Protein AF-A0A359BIX7-F1 (afdb_monomer_lite)

Radius of gyration: 19.03 Å; cha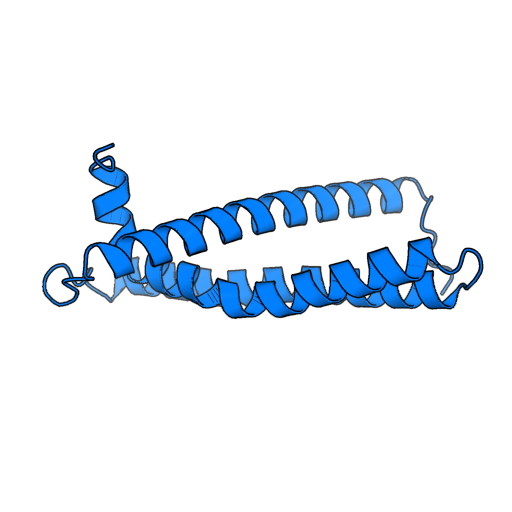ins: 1; bounding box: 51×21×54 Å

Secondary structure (DSSP, 8-state):
-PPPHHHHHHHTSHHHHHHHHTHHHHHHHHHHHHHHHHHHHH----HHHHHHHHHHHHHHHHHHHHHHHHHHHHHHHHHHT----SSS----HHHHHHHHHHHHHHHHHHHHHHHHHHHHHHHHHTTSS----

Foldseek 3Di:
DDDDPVVVVVCLAPLLVLQLVLLVVVVVLVVVVVVLVVVCVVDPDDCVSVVVVVVSLVVLVVSLVVSCVVNVVSVVCCVPPDPRPPDDDPPDPVSSVSSVVSNVVSVVVNVVNVVVVVVVVVCVVVVVDDPPD

Sequence (133 aa):
MKTPEIWQKFLKTYTAKVFACLIFTDIPLLIFWLFIALGKAIDHESGWILQIFFFFSLLISSNILCKLVILLPTILLEKYFIKPDYELITSTPRGQKLEQLSIILQVIFLIFSLIYLLCSIILYKMGIYKFEF

pLDDT: mean 70.59, std 10.01, range [36.34, 84.62]

Structure (mmCIF, N/CA/C/O backbone):
data_AF-A0A359BIX7-F1
#
_entry.id   AF-A0A359BIX7-F1
#
loop_
_atom_site.group_PDB
_atom_site.id
_atom_site.type_symbol
_atom_site.label_atom_id
_atom_site.label_alt_id
_atom_site.label_comp_id
_atom_site.label_asym_id
_atom_site.label_entity_id
_atom_site.label_seq_id
_atom_site.pdbx_PDB_ins_code
_atom_site.Cartn_x
_atom_site.Cartn_y
_atom_site.Cartn_z
_atom_site.occupancy
_atom_site.B_iso_or_equiv
_atom_site.auth_seq_id
_atom_site.auth_comp_id
_atom_site.auth_asym_id
_atom_site.auth_atom_id
_atom_site.pdbx_PDB_model_num
ATOM 1 N N . MET A 1 1 ? 2.916 12.947 23.121 1.00 51.06 1 MET A N 1
ATOM 2 C CA . MET A 1 1 ? 1.786 13.688 22.518 1.00 51.06 1 MET A CA 1
ATOM 3 C C . MET A 1 1 ? 0.529 12.842 22.638 1.00 51.06 1 MET A C 1
ATOM 5 O O . MET A 1 1 ? 0.610 11.651 22.362 1.00 51.06 1 MET A O 1
ATOM 9 N N . LYS A 1 2 ? -0.592 13.411 23.100 1.00 60.50 2 LYS A N 1
ATOM 10 C CA . LYS A 1 2 ? -1.893 12.720 23.077 1.00 60.50 2 LYS A CA 1
ATOM 11 C C . LYS A 1 2 ? -2.389 12.683 21.628 1.00 60.50 2 LYS A C 1
ATOM 13 O O . LYS A 1 2 ? -2.349 13.707 20.953 1.00 60.50 2 LYS A O 1
ATOM 18 N N . THR A 1 3 ? -2.803 11.517 21.145 1.00 64.38 3 THR A N 1
ATOM 19 C CA . THR A 1 3 ? -3.418 11.367 19.821 1.00 64.38 3 THR A CA 1
ATOM 20 C C . THR A 1 3 ? -4.748 12.124 19.772 1.00 64.38 3 THR A C 1
ATOM 22 O O . THR A 1 3 ? -5.516 12.011 20.728 1.00 64.38 3 THR A O 1
ATOM 25 N N . PRO A 1 4 ? -5.046 12.876 18.696 1.00 76.81 4 PRO A N 1
ATOM 26 C CA . PRO A 1 4 ? -6.326 13.571 18.558 1.00 76.81 4 PRO A CA 1
ATOM 27 C C . PRO A 1 4 ? -7.504 12.590 18.622 1.00 76.81 4 PRO A C 1
ATOM 29 O O . PRO A 1 4 ? -7.401 11.472 18.118 1.00 76.81 4 PRO A O 1
ATOM 32 N N . GLU A 1 5 ? -8.644 13.002 19.179 1.00 72.94 5 GLU A N 1
ATOM 33 C CA . GLU A 1 5 ? -9.820 12.125 19.336 1.00 72.94 5 GLU A CA 1
ATOM 34 C C . GLU A 1 5 ? -10.318 11.537 18.008 1.00 72.94 5 GLU A C 1
ATOM 36 O O . GLU A 1 5 ? -10.745 10.385 17.950 1.00 72.94 5 GLU A O 1
ATOM 41 N N . ILE A 1 6 ? -10.204 12.302 16.920 1.00 72.94 6 ILE A N 1
ATOM 42 C CA . ILE A 1 6 ? -10.553 11.862 15.561 1.00 72.94 6 ILE A CA 1
ATOM 43 C C . ILE A 1 6 ? -9.685 10.667 15.141 1.00 72.94 6 ILE A C 1
ATOM 45 O O . ILE A 1 6 ? -10.198 9.681 14.615 1.00 72.94 6 ILE A O 1
ATOM 49 N N . TRP A 1 7 ? -8.385 10.713 15.444 1.00 68.25 7 TRP A N 1
ATOM 50 C CA . TRP A 1 7 ? -7.460 9.614 15.165 1.00 68.25 7 TRP A CA 1
ATOM 51 C C . TRP A 1 7 ? -7.763 8.383 16.010 1.00 68.25 7 TRP A C 1
ATOM 53 O O . TRP A 1 7 ? -7.702 7.266 15.508 1.00 68.25 7 TRP A O 1
ATOM 63 N N . GLN A 1 8 ? -8.131 8.571 17.276 1.00 67.69 8 GLN A N 1
ATOM 64 C CA . GLN A 1 8 ? -8.518 7.455 18.139 1.00 67.69 8 GLN A CA 1
ATOM 65 C C . GLN A 1 8 ? -9.814 6.784 17.673 1.00 67.69 8 GLN A C 1
ATOM 67 O O . GLN A 1 8 ? -9.933 5.566 17.774 1.00 67.69 8 GLN A O 1
ATOM 72 N N . LYS A 1 9 ? -10.771 7.550 17.135 1.00 70.31 9 LYS A N 1
ATOM 73 C CA . LYS A 1 9 ? -11.984 6.996 16.513 1.00 70.31 9 LYS A CA 1
ATOM 74 C C . LYS A 1 9 ? -11.660 6.245 15.222 1.00 70.31 9 LYS A C 1
ATOM 76 O O . LYS A 1 9 ? -12.168 5.145 15.036 1.00 70.31 9 LYS A O 1
ATOM 81 N N . PHE A 1 10 ? -10.785 6.795 14.378 1.00 71.25 10 PHE A N 1
ATOM 82 C CA . PHE A 1 10 ? -10.362 6.152 13.133 1.00 71.25 10 PHE A CA 1
ATOM 83 C C . PHE A 1 10 ? -9.621 4.832 13.378 1.00 71.25 10 PHE A C 1
ATOM 85 O O . PHE A 1 10 ? -9.981 3.823 12.786 1.00 71.25 10 PHE A O 1
ATOM 92 N N . LEU A 1 11 ? -8.657 4.793 14.301 1.00 69.56 11 LEU A N 1
ATOM 93 C CA . LEU A 1 11 ? -7.891 3.575 14.617 1.00 69.56 11 LEU A CA 1
ATOM 94 C C . LEU A 1 11 ? -8.759 2.418 15.132 1.00 69.56 11 LEU A C 1
ATOM 96 O O . LEU A 1 11 ? -8.370 1.259 15.037 1.00 69.56 11 LEU A O 1
ATOM 100 N N . LYS A 1 12 ? -9.949 2.713 15.665 1.00 70.81 12 LYS A N 1
ATOM 101 C CA . LYS A 1 12 ? -10.889 1.682 16.116 1.00 70.81 12 LYS A CA 1
ATOM 102 C C . LYS A 1 12 ? -11.684 1.045 14.971 1.00 70.81 12 LYS A C 1
ATOM 104 O O . LYS A 1 12 ? -12.209 -0.049 15.171 1.00 70.81 12 LYS A O 1
ATOM 109 N N . THR A 1 13 ? -11.733 1.674 13.795 1.00 73.94 13 THR A N 1
ATOM 110 C CA . THR A 1 13 ? -12.454 1.155 12.619 1.00 73.94 13 THR A CA 1
ATOM 111 C C . THR A 1 13 ? -11.836 -0.136 12.088 1.00 73.94 13 THR A C 1
ATOM 113 O O . THR A 1 13 ? -10.625 -0.363 12.193 1.00 73.94 13 THR A O 1
ATOM 116 N N . TYR A 1 14 ? -12.666 -0.994 11.498 1.00 72.50 14 TYR A N 1
ATOM 117 C CA . TYR A 1 14 ? -12.183 -2.189 10.802 1.00 72.50 14 TYR A CA 1
ATOM 118 C C . TYR A 1 14 ? -11.390 -1.812 9.555 1.00 72.50 14 TYR A C 1
ATOM 120 O O . TYR A 1 14 ? -10.361 -2.430 9.278 1.00 72.50 14 TYR A O 1
ATOM 128 N N . THR A 1 15 ? -11.807 -0.754 8.859 1.00 77.38 15 THR A N 1
ATOM 129 C CA . THR A 1 15 ? -11.084 -0.216 7.706 1.00 77.38 15 THR A CA 1
ATOM 130 C C . THR A 1 15 ? -9.651 0.166 8.071 1.00 77.38 15 THR A C 1
ATOM 132 O O . THR A 1 15 ? -8.736 -0.200 7.341 1.00 77.38 15 THR A O 1
ATOM 135 N N . ALA A 1 16 ? -9.412 0.838 9.204 1.00 74.19 16 ALA A N 1
ATOM 136 C CA . ALA A 1 16 ? -8.054 1.216 9.611 1.00 74.19 16 ALA A CA 1
ATOM 137 C C . ALA A 1 16 ? 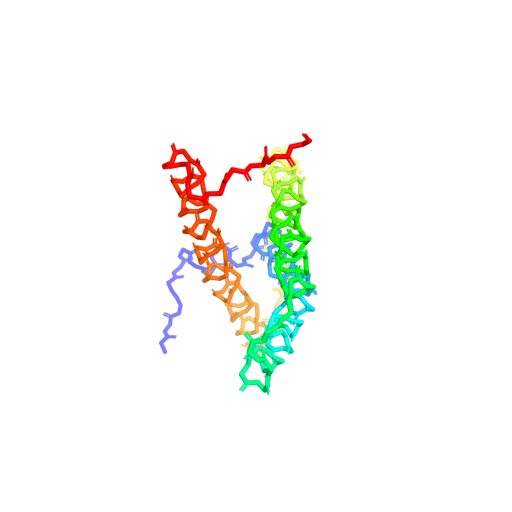-7.154 0.002 9.889 1.00 74.19 16 ALA A C 1
ATOM 139 O O . ALA A 1 16 ? -5.965 0.043 9.579 1.00 74.19 16 ALA A O 1
ATOM 140 N N . LYS A 1 17 ? -7.715 -1.090 10.420 1.00 76.50 17 LYS A N 1
ATOM 141 C CA . LYS A 1 17 ? -6.978 -2.340 10.666 1.00 76.50 17 LYS A CA 1
ATOM 142 C C . LYS A 1 17 ? -6.656 -3.072 9.375 1.00 76.50 17 LYS A C 1
ATOM 144 O O . LYS A 1 17 ? -5.513 -3.463 9.162 1.00 76.50 17 LYS A O 1
ATOM 149 N N . VAL A 1 18 ? -7.647 -3.214 8.493 1.00 79.00 18 VAL A N 1
ATOM 150 C CA . VAL A 1 18 ? -7.438 -3.798 7.162 1.00 79.00 18 VAL A CA 1
ATOM 151 C C . VAL A 1 18 ? -6.413 -2.976 6.393 1.00 79.00 18 VAL A C 1
ATOM 153 O O . VAL A 1 18 ? -5.491 -3.552 5.824 1.00 79.00 18 VAL A O 1
ATOM 156 N N . PHE A 1 19 ? -6.518 -1.645 6.449 1.00 80.69 19 PHE A N 1
ATOM 157 C CA . PHE A 1 19 ? -5.524 -0.741 5.890 1.00 80.69 19 PHE A CA 1
ATOM 158 C C . PHE A 1 19 ? -4.149 -1.060 6.477 1.00 80.69 19 PHE A C 1
ATOM 160 O O . PHE A 1 19 ? -3.318 -1.547 5.724 1.00 80.69 19 PHE A O 1
ATOM 167 N N . ALA A 1 20 ? -3.951 -0.978 7.798 1.00 78.25 20 ALA A N 1
ATOM 168 C CA . ALA A 1 20 ? -2.677 -1.292 8.454 1.00 78.25 20 ALA A CA 1
ATOM 169 C C . ALA A 1 20 ? -2.079 -2.653 8.037 1.00 78.25 20 ALA A C 1
ATOM 171 O O . ALA A 1 20 ? -0.875 -2.745 7.804 1.00 78.25 20 ALA A O 1
ATOM 172 N N . CYS A 1 21 ? -2.898 -3.700 7.888 1.00 80.00 21 CYS A N 1
ATOM 173 C CA . CYS A 1 21 ? -2.449 -5.030 7.463 1.00 80.00 21 CYS A CA 1
ATOM 174 C C . CYS A 1 21 ? -1.978 -5.088 6.005 1.00 80.00 21 CYS A C 1
ATOM 176 O O . CYS A 1 21 ? -1.107 -5.895 5.675 1.00 80.00 21 CYS A O 1
ATOM 178 N N . LEU A 1 22 ? -2.482 -4.224 5.124 1.00 82.62 22 LEU A N 1
ATOM 179 C CA . LEU A 1 22 ? -2.037 -4.188 3.730 1.00 82.62 22 LEU A CA 1
ATOM 180 C C . LEU A 1 22 ? -0.553 -3.784 3.599 1.00 82.62 22 LEU A C 1
ATOM 182 O O . LEU A 1 22 ? 0.008 -3.930 2.516 1.00 82.62 22 LEU A O 1
ATOM 186 N N . ILE A 1 23 ? 0.120 -3.327 4.668 1.00 77.56 23 ILE A N 1
ATOM 187 C CA . ILE A 1 23 ? 1.539 -2.937 4.622 1.00 77.56 23 ILE A CA 1
ATOM 188 C C . ILE A 1 23 ? 2.447 -4.129 4.313 1.00 77.56 23 ILE A C 1
ATOM 190 O O . ILE A 1 23 ? 3.499 -3.972 3.697 1.00 77.56 23 ILE A O 1
ATOM 194 N N . PHE A 1 24 ? 2.021 -5.345 4.664 1.00 77.31 24 PHE A N 1
ATOM 195 C CA . PHE A 1 24 ? 2.761 -6.562 4.335 1.00 77.31 24 PHE A CA 1
ATOM 196 C C . PHE A 1 24 ? 2.840 -6.819 2.827 1.00 77.31 24 PHE A C 1
ATOM 198 O O . PHE A 1 24 ? 3.729 -7.537 2.384 1.00 77.31 24 PHE A O 1
ATOM 205 N N . THR A 1 25 ? 1.961 -6.202 2.032 1.00 76.69 25 THR A N 1
ATOM 206 C CA . THR A 1 25 ? 2.054 -6.237 0.565 1.00 76.69 25 THR A CA 1
ATOM 207 C C . THR A 1 25 ? 3.034 -5.196 0.012 1.00 76.69 25 THR A C 1
ATOM 209 O O . THR A 1 25 ? 3.528 -5.365 -1.100 1.00 76.69 25 THR A O 1
ATOM 212 N N . ASP A 1 26 ? 3.354 -4.149 0.783 1.00 72.31 26 ASP A N 1
ATOM 213 C CA . ASP A 1 26 ? 4.283 -3.081 0.385 1.00 72.31 26 ASP A CA 1
ATOM 214 C C . ASP A 1 26 ? 5.739 -3.441 0.653 1.00 72.31 26 ASP A C 1
ATOM 216 O O . ASP A 1 26 ? 6.608 -3.148 -0.163 1.00 72.31 26 ASP A O 1
ATOM 220 N N . ILE A 1 27 ? 6.016 -4.085 1.790 1.00 74.25 27 ILE A N 1
ATOM 221 C CA . ILE A 1 27 ? 7.383 -4.408 2.222 1.00 74.25 27 ILE A CA 1
ATOM 222 C C . ILE A 1 27 ? 8.153 -5.215 1.156 1.00 74.25 27 ILE A C 1
ATOM 224 O O . ILE A 1 27 ? 9.274 -4.817 0.832 1.00 74.25 27 ILE A O 1
ATOM 228 N N . PRO A 1 28 ? 7.593 -6.285 0.551 1.00 71.69 28 PRO A N 1
ATOM 229 C CA . PRO A 1 28 ? 8.284 -7.031 -0.501 1.00 71.69 28 PRO A CA 1
ATOM 230 C C . PRO A 1 28 ? 8.593 -6.179 -1.738 1.00 71.69 28 PRO A C 1
ATOM 232 O O . PRO A 1 28 ? 9.680 -6.302 -2.300 1.00 71.69 28 PRO A O 1
ATOM 235 N N . LEU A 1 29 ? 7.681 -5.281 -2.133 1.00 74.12 29 LEU A N 1
ATOM 236 C CA . LEU A 1 29 ? 7.909 -4.355 -3.247 1.00 74.12 29 LEU A CA 1
ATOM 237 C C . LEU A 1 29 ? 9.041 -3.373 -2.932 1.00 74.12 29 LEU A C 1
ATOM 239 O O . LEU A 1 29 ? 9.901 -3.135 -3.778 1.00 74.12 29 LEU A O 1
ATOM 243 N N . LEU A 1 30 ? 9.066 -2.836 -1.711 1.00 71.62 30 LEU A N 1
ATOM 244 C CA . LEU A 1 30 ? 10.068 -1.873 -1.252 1.00 71.62 30 LEU A CA 1
ATOM 245 C C . LEU A 1 30 ? 11.469 -2.493 -1.182 1.00 71.62 30 LEU A C 1
ATOM 247 O O . LEU A 1 30 ? 12.427 -1.902 -1.680 1.00 71.62 30 LEU A O 1
ATOM 251 N N . ILE A 1 31 ? 11.580 -3.703 -0.622 1.00 71.56 31 ILE A N 1
ATOM 252 C CA . ILE A 1 31 ? 12.837 -4.464 -0.572 1.00 71.56 31 ILE A CA 1
ATOM 253 C C . ILE A 1 31 ? 13.350 -4.710 -1.991 1.00 71.56 31 ILE A C 1
ATOM 255 O O . ILE A 1 31 ? 14.517 -4.452 -2.280 1.00 71.56 31 ILE A O 1
ATOM 259 N N . PHE A 1 32 ? 12.477 -5.151 -2.897 1.00 69.38 32 PHE A N 1
ATOM 260 C CA . PHE A 1 32 ? 12.872 -5.426 -4.273 1.00 69.38 32 PHE A CA 1
ATOM 261 C C . PHE A 1 32 ? 13.326 -4.159 -5.015 1.00 69.38 32 PHE A C 1
ATOM 263 O O . PHE A 1 32 ? 14.307 -4.185 -5.758 1.00 69.38 32 PHE A O 1
ATOM 270 N N . TRP A 1 33 ? 12.666 -3.023 -4.777 1.00 70.56 33 TRP A N 1
ATOM 271 C CA . TRP A 1 33 ? 13.061 -1.742 -5.364 1.00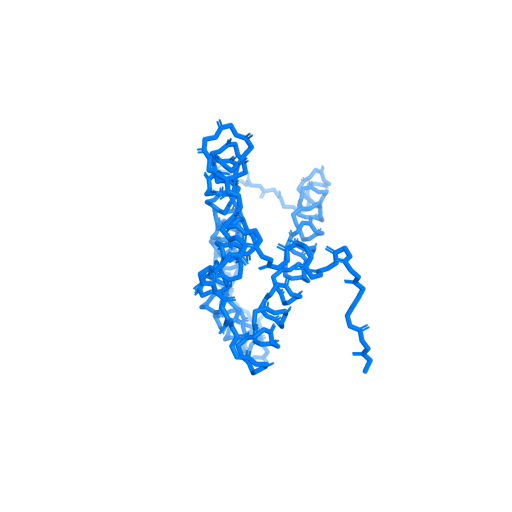 70.56 33 TRP A CA 1
ATOM 272 C C . TRP A 1 33 ? 14.465 -1.316 -4.924 1.00 70.56 33 TRP A C 1
ATOM 274 O O . TRP A 1 33 ? 15.250 -0.826 -5.737 1.00 70.56 33 TRP A O 1
ATOM 284 N N . LEU A 1 34 ? 14.807 -1.581 -3.661 1.00 69.81 34 LEU A N 1
ATOM 285 C CA . LEU A 1 34 ? 16.135 -1.327 -3.112 1.00 69.81 34 LEU A CA 1
ATOM 286 C C . LEU A 1 34 ? 17.206 -2.190 -3.804 1.00 69.81 34 LEU A C 1
ATOM 288 O O . LEU A 1 34 ? 18.263 -1.673 -4.159 1.00 69.81 34 LEU A O 1
ATOM 292 N N . PHE A 1 35 ? 16.904 -3.464 -4.088 1.00 69.44 35 PHE A N 1
ATOM 293 C CA . PHE A 1 35 ? 17.781 -4.351 -4.867 1.00 69.44 35 PHE A CA 1
ATOM 294 C C . PHE A 1 35 ? 18.002 -3.859 -6.303 1.00 69.44 35 PHE A C 1
ATOM 296 O O . PHE A 1 35 ? 19.138 -3.864 -6.775 1.00 69.44 35 PHE A O 1
ATOM 303 N N . ILE A 1 36 ? 16.956 -3.388 -6.993 1.00 67.75 36 ILE A N 1
ATOM 304 C CA . ILE A 1 36 ? 17.102 -2.818 -8.345 1.00 67.75 36 ILE A CA 1
ATOM 305 C C . ILE A 1 36 ? 17.936 -1.531 -8.306 1.00 67.75 36 ILE A C 1
ATOM 307 O O . ILE A 1 36 ? 18.795 -1.333 -9.165 1.00 67.75 36 ILE A O 1
ATOM 311 N N . ALA A 1 37 ? 17.684 -0.646 -7.337 1.00 66.44 37 ALA A N 1
ATOM 312 C CA . ALA A 1 37 ? 18.420 0.609 -7.197 1.00 66.44 37 ALA A CA 1
ATOM 313 C C . ALA A 1 37 ? 19.918 0.362 -6.952 1.00 66.44 37 ALA A C 1
ATOM 315 O O . ALA A 1 37 ? 20.755 1.014 -7.573 1.00 66.44 37 ALA A O 1
ATOM 316 N N . LEU A 1 38 ? 20.244 -0.627 -6.115 1.00 68.00 38 LEU A N 1
ATOM 317 C CA . LEU A 1 38 ? 21.614 -1.097 -5.903 1.00 68.00 38 LEU A CA 1
ATOM 318 C C . LEU A 1 38 ? 22.214 -1.695 -7.183 1.00 68.00 38 LEU A C 1
ATOM 320 O O . LEU A 1 38 ? 23.337 -1.353 -7.534 1.00 68.00 38 LEU A O 1
ATOM 324 N N . GLY A 1 39 ? 21.463 -2.521 -7.918 1.00 65.75 39 GLY A N 1
ATOM 325 C CA . GLY A 1 39 ? 21.921 -3.105 -9.184 1.00 65.75 39 GLY A CA 1
ATOM 326 C C . GLY A 1 39 ? 22.227 -2.058 -10.262 1.00 65.75 39 GLY A C 1
ATO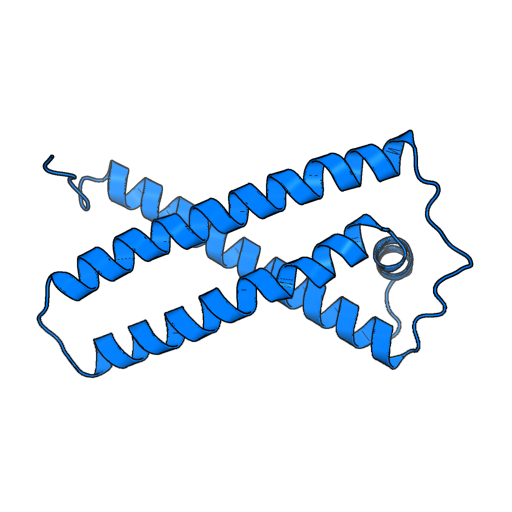M 327 O O . GLY A 1 39 ? 23.259 -2.141 -10.920 1.00 65.75 39 GLY A O 1
ATOM 328 N N . LYS A 1 40 ? 21.390 -1.019 -10.388 1.00 64.50 40 LYS A N 1
ATOM 329 C CA . LYS A 1 40 ? 21.621 0.128 -11.290 1.00 64.50 40 LYS A CA 1
ATOM 330 C C . LYS A 1 40 ? 22.860 0.946 -10.936 1.00 64.50 40 LYS A C 1
ATOM 332 O O . LYS A 1 40 ? 23.465 1.532 -11.824 1.00 64.50 40 LYS A O 1
ATOM 337 N N . ALA A 1 41 ? 23.200 1.036 -9.652 1.00 61.38 41 ALA A N 1
ATOM 338 C CA . ALA A 1 41 ? 24.397 1.746 -9.210 1.00 61.38 41 ALA A CA 1
ATOM 339 C C . ALA A 1 41 ? 25.688 0.975 -9.536 1.00 61.38 41 ALA A C 1
ATOM 341 O O . ALA A 1 41 ? 26.761 1.571 -9.545 1.00 61.38 41 ALA A O 1
ATOM 342 N N . ILE A 1 42 ? 25.582 -0.336 -9.781 1.00 64.94 42 ILE A N 1
ATOM 343 C CA . ILE A 1 42 ? 26.718 -1.229 -10.022 1.00 64.94 42 ILE A CA 1
ATOM 344 C C . ILE A 1 42 ? 26.942 -1.461 -11.525 1.00 64.94 42 ILE A C 1
ATOM 346 O O . ILE A 1 42 ? 28.091 -1.618 -11.924 1.00 64.94 42 ILE A O 1
ATOM 350 N N . ASP A 1 43 ? 25.893 -1.427 -12.360 1.00 58.50 43 ASP A N 1
ATOM 351 C CA . ASP A 1 43 ? 26.001 -1.712 -13.798 1.00 58.50 43 ASP A CA 1
ATOM 352 C C . ASP A 1 43 ? 25.229 -0.701 -14.664 1.00 58.50 43 ASP A C 1
ATOM 354 O O . ASP A 1 43 ? 24.012 -0.533 -14.536 1.00 58.50 43 ASP A O 1
ATOM 358 N N . HIS A 1 44 ? 25.946 -0.013 -15.559 1.00 57.34 44 HIS A N 1
ATOM 359 C CA . HIS A 1 44 ? 25.440 1.164 -16.276 1.00 57.34 44 HIS A CA 1
ATOM 360 C C . HIS A 1 44 ? 24.765 0.861 -17.632 1.00 57.34 44 HIS A C 1
ATOM 362 O O . HIS A 1 44 ? 24.147 1.763 -18.196 1.00 57.34 44 HIS A O 1
ATOM 368 N N . GLU A 1 45 ? 24.826 -0.373 -18.157 1.00 54.94 45 GLU A N 1
ATOM 369 C CA . GLU A 1 45 ? 24.503 -0.633 -19.576 1.00 54.94 45 GLU A CA 1
ATOM 370 C C . GLU A 1 45 ? 23.731 -1.932 -19.892 1.00 54.94 45 GLU A C 1
ATOM 372 O O . GLU A 1 45 ? 24.144 -2.724 -20.734 1.00 54.94 45 GLU A O 1
ATOM 377 N N . SER A 1 46 ? 22.544 -2.171 -19.327 1.00 56.34 46 SER A N 1
ATOM 378 C CA . SER A 1 46 ? 21.701 -3.249 -19.879 1.00 56.34 46 SER A CA 1
ATOM 379 C C . SER A 1 46 ? 20.239 -2.859 -20.063 1.00 56.34 46 SER A C 1
ATOM 381 O O . SER A 1 46 ? 19.539 -2.483 -19.126 1.00 56.34 46 SER A O 1
ATOM 383 N N . GLY A 1 47 ? 19.728 -3.018 -21.291 1.00 60.69 47 GLY A N 1
ATOM 384 C CA . GLY A 1 47 ? 18.298 -2.879 -21.615 1.00 60.69 47 GLY A CA 1
ATOM 385 C C . GLY A 1 47 ? 17.384 -3.802 -20.791 1.00 60.69 47 GLY A C 1
ATOM 386 O O . GLY A 1 47 ? 16.192 -3.537 -20.649 1.00 60.69 47 GLY A O 1
ATOM 387 N N . TRP A 1 48 ? 17.958 -4.827 -20.156 1.00 62.34 48 TRP A N 1
ATOM 388 C CA . TRP A 1 48 ? 17.312 -5.717 -19.191 1.00 62.34 48 TRP A CA 1
ATOM 389 C C . TRP A 1 48 ? 16.839 -4.958 -17.946 1.00 62.34 48 TRP A C 1
ATOM 391 O O . TRP A 1 48 ? 15.747 -5.207 -17.440 1.00 62.34 48 TRP A O 1
ATOM 401 N N . ILE A 1 49 ? 17.600 -3.956 -17.498 1.00 66.50 49 ILE A N 1
ATOM 402 C CA . ILE A 1 49 ? 17.219 -3.081 -16.385 1.00 66.50 49 ILE A CA 1
ATOM 403 C C . ILE A 1 49 ? 15.959 -2.270 -16.731 1.00 66.50 49 ILE A C 1
ATOM 405 O O . ILE A 1 49 ? 15.124 -2.024 -15.857 1.00 66.50 49 ILE A O 1
ATOM 409 N N . LEU A 1 50 ? 15.793 -1.867 -17.996 1.00 64.38 50 LEU A N 1
ATOM 410 C CA . LEU A 1 50 ? 14.617 -1.124 -18.455 1.00 64.38 50 LEU A CA 1
ATOM 411 C C . LEU A 1 50 ? 13.363 -2.017 -18.480 1.00 64.38 50 LEU A C 1
ATOM 413 O O . LEU A 1 50 ? 12.295 -1.588 -18.045 1.00 64.38 50 LEU A O 1
ATOM 417 N N . GLN A 1 51 ? 13.506 -3.274 -18.914 1.00 64.75 51 GLN A N 1
ATOM 418 C CA . GLN A 1 51 ? 12.427 -4.270 -18.911 1.00 64.75 51 GLN A CA 1
ATOM 419 C C . GLN A 1 51 ? 12.002 -4.662 -17.489 1.00 64.75 51 GLN A C 1
ATOM 421 O O . GLN A 1 51 ? 10.805 -4.706 -17.197 1.00 64.75 51 GLN A O 1
ATOM 426 N N . ILE A 1 52 ? 12.965 -4.863 -16.581 1.00 68.38 52 ILE A N 1
ATOM 427 C CA . ILE A 1 52 ? 12.695 -5.085 -15.153 1.00 68.38 52 ILE A CA 1
ATOM 428 C C . ILE A 1 52 ? 11.944 -3.874 -14.589 1.00 68.38 52 ILE A C 1
ATOM 430 O O . ILE A 1 52 ? 10.892 -4.029 -13.976 1.00 68.38 52 ILE A O 1
ATOM 434 N N . PHE A 1 53 ? 12.411 -2.653 -14.855 1.00 69.12 53 PHE A N 1
ATOM 435 C CA . PHE A 1 53 ? 11.730 -1.443 -14.392 1.00 69.12 53 PHE A CA 1
ATOM 436 C C . PHE A 1 53 ? 10.276 -1.348 -14.889 1.00 69.12 53 PHE A C 1
ATOM 438 O O . PHE A 1 53 ? 9.386 -1.001 -14.110 1.00 69.12 53 PHE A O 1
ATOM 445 N N . PHE A 1 54 ? 10.015 -1.699 -16.152 1.00 66.38 54 PHE A N 1
ATOM 446 C CA . PHE A 1 54 ? 8.663 -1.705 -16.713 1.00 66.38 54 PHE A CA 1
ATOM 447 C C . PHE A 1 54 ? 7.749 -2.746 -16.045 1.00 66.38 54 PHE A C 1
ATOM 449 O O . PHE A 1 54 ? 6.650 -2.403 -15.602 1.00 66.38 54 PHE A O 1
ATOM 456 N N . PHE A 1 55 ? 8.219 -3.988 -15.895 1.00 68.44 55 PHE A N 1
ATOM 457 C CA . PHE A 1 55 ? 7.470 -5.048 -15.212 1.00 68.44 55 PHE A CA 1
ATOM 458 C C . PHE A 1 55 ? 7.126 -4.662 -13.763 1.00 68.44 55 PHE A C 1
ATOM 460 O O . PHE A 1 55 ? 6.011 -4.890 -13.294 1.00 68.44 55 PHE A O 1
ATOM 467 N N . PHE A 1 56 ? 8.047 -3.990 -13.070 1.00 68.69 56 PHE A N 1
ATOM 468 C CA . PHE A 1 56 ? 7.829 -3.522 -11.701 1.00 68.69 56 PHE A CA 1
ATOM 469 C C . PHE A 1 56 ? 6.873 -2.336 -11.594 1.00 68.69 56 PHE A C 1
ATOM 471 O O . PHE A 1 56 ? 6.067 -2.295 -10.665 1.00 68.69 56 PHE A O 1
ATOM 478 N N . SER A 1 57 ? 6.899 -1.406 -12.550 1.00 68.81 57 SER A N 1
ATOM 479 C CA . SER A 1 57 ? 5.894 -0.338 -12.638 1.00 68.81 57 SER A CA 1
ATOM 480 C C . SER A 1 57 ? 4.474 -0.915 -12.750 1.00 68.81 57 SER A C 1
ATOM 482 O O . SER A 1 57 ? 3.541 -0.450 -12.083 1.00 68.81 57 SER A O 1
ATOM 484 N N . LEU A 1 58 ? 4.321 -2.005 -13.508 1.00 69.69 58 LEU A N 1
ATOM 485 C CA . LEU A 1 58 ? 3.064 -2.743 -13.636 1.00 69.69 58 LEU A CA 1
ATOM 486 C C . LEU A 1 58 ? 2.677 -3.477 -12.333 1.00 69.69 58 LEU A C 1
ATOM 488 O O . LEU A 1 58 ? 1.505 -3.490 -11.947 1.00 69.69 58 LEU A O 1
ATOM 492 N N . LEU A 1 59 ? 3.654 -4.016 -11.600 1.00 71.94 59 LEU A N 1
ATOM 493 C CA . LEU A 1 59 ? 3.469 -4.665 -10.292 1.00 71.94 59 LEU A CA 1
ATOM 494 C C . LEU A 1 59 ? 3.052 -3.679 -9.184 1.00 71.94 59 LEU A C 1
ATOM 496 O O . LEU A 1 59 ? 2.166 -3.978 -8.385 1.00 71.94 59 LEU A O 1
ATOM 500 N N . ILE A 1 60 ? 3.626 -2.474 -9.166 1.00 73.12 60 ILE A N 1
ATOM 501 C CA . ILE A 1 60 ? 3.216 -1.391 -8.256 1.00 73.12 60 ILE A CA 1
ATOM 502 C C . ILE A 1 60 ? 1.785 -0.950 -8.581 1.00 73.12 60 ILE A C 1
ATOM 504 O O . ILE A 1 60 ? 0.940 -0.868 -7.690 1.00 73.12 60 ILE A O 1
ATOM 508 N N . SER A 1 61 ? 1.494 -0.724 -9.864 1.00 69.19 61 SER A N 1
ATOM 509 C CA . SER A 1 61 ? 0.167 -0.291 -10.315 1.00 69.19 61 SER A CA 1
ATOM 510 C C . SER A 1 61 ? -0.915 -1.323 -9.977 1.00 69.19 61 SER A C 1
ATOM 512 O O . SER A 1 61 ? -1.985 -0.967 -9.482 1.00 69.19 61 SER A O 1
ATOM 514 N N . SER A 1 62 ? -0.629 -2.613 -10.171 1.00 73.69 62 SER A N 1
ATOM 515 C CA . SER A 1 62 ? -1.548 -3.700 -9.809 1.00 73.69 62 SER A CA 1
ATOM 516 C C . SER A 1 62 ? -1.716 -3.862 -8.295 1.00 73.69 62 SER A C 1
ATOM 518 O O . SER A 1 62 ? -2.840 -4.085 -7.847 1.00 73.69 62 SER A O 1
ATOM 520 N N . ASN A 1 63 ? -0.667 -3.671 -7.487 1.00 80.50 63 ASN A N 1
ATOM 521 C CA . ASN A 1 63 ? -0.788 -3.684 -6.024 1.00 80.50 63 ASN A CA 1
ATOM 522 C C . ASN A 1 63 ? -1.740 -2.577 -5.529 1.00 80.50 63 ASN A C 1
ATOM 524 O O . ASN A 1 63 ? -2.644 -2.846 -4.734 1.00 80.50 63 ASN A O 1
ATOM 528 N N . ILE A 1 64 ? -1.619 -1.358 -6.066 1.00 78.62 64 ILE A N 1
ATOM 529 C CA . ILE A 1 64 ? -2.530 -0.247 -5.740 1.00 78.62 64 ILE A CA 1
ATOM 530 C C . ILE A 1 64 ? -3.980 -0.611 -6.080 1.00 78.62 64 ILE A C 1
ATOM 532 O O . ILE A 1 64 ? -4.875 -0.396 -5.261 1.00 78.62 64 ILE A O 1
ATOM 536 N N . LEU A 1 65 ? -4.220 -1.195 -7.258 1.00 78.81 65 LEU A N 1
ATOM 537 C CA . LEU A 1 65 ? -5.557 -1.636 -7.663 1.00 78.81 65 LEU A CA 1
ATOM 538 C C . LEU A 1 65 ? -6.109 -2.714 -6.721 1.00 78.81 65 LEU A C 1
ATOM 540 O O . LEU A 1 65 ? -7.238 -2.579 -6.252 1.00 78.81 65 LEU A O 1
ATOM 544 N N . CYS A 1 66 ? -5.314 -3.729 -6.372 1.00 81.06 66 CYS A N 1
ATOM 545 C CA . CYS A 1 66 ? -5.710 -4.761 -5.410 1.00 81.06 66 CYS A CA 1
ATOM 546 C C . CYS A 1 66 ? -6.099 -4.159 -4.053 1.00 81.06 66 CYS A C 1
ATOM 548 O O . CYS A 1 66 ? -7.121 -4.528 -3.476 1.00 81.06 66 CYS A O 1
ATOM 550 N N . LYS A 1 67 ? -5.332 -3.184 -3.557 1.00 81.94 67 LYS A N 1
ATOM 551 C CA . LYS A 1 67 ? -5.647 -2.487 -2.304 1.00 81.94 67 LYS A CA 1
ATOM 552 C C . LYS A 1 67 ? -6.946 -1.703 -2.380 1.00 81.94 67 LYS A C 1
ATOM 554 O O . LYS A 1 67 ? -7.731 -1.760 -1.439 1.00 81.94 67 LYS A O 1
ATOM 559 N N . LEU A 1 68 ? -7.197 -1.003 -3.486 1.00 81.00 68 LEU A N 1
ATOM 560 C CA . LEU A 1 68 ? -8.464 -0.299 -3.697 1.00 81.00 68 LEU A CA 1
ATOM 561 C C . LEU A 1 68 ? -9.646 -1.276 -3.720 1.00 81.00 68 LEU A C 1
ATOM 563 O O . LEU A 1 68 ? -10.668 -1.006 -3.090 1.00 81.00 68 LEU A O 1
ATOM 567 N N . VAL A 1 69 ? -9.484 -2.432 -4.369 1.00 83.56 69 VAL A N 1
ATOM 568 C CA . VAL A 1 69 ? -10.493 -3.503 -4.408 1.00 83.56 69 VAL A CA 1
ATOM 569 C C . VAL A 1 69 ? -10.744 -4.114 -3.027 1.00 83.56 69 VAL A C 1
ATOM 571 O O . VAL A 1 69 ? -11.853 -4.563 -2.776 1.00 83.56 69 VAL A O 1
ATOM 574 N N . ILE A 1 70 ? -9.775 -4.107 -2.109 1.00 84.62 70 ILE A N 1
ATOM 575 C CA . ILE A 1 70 ? -9.965 -4.583 -0.726 1.00 84.62 70 ILE A CA 1
ATOM 576 C C . ILE A 1 70 ? -10.582 -3.491 0.163 1.00 84.62 70 ILE A C 1
ATOM 578 O O . ILE A 1 70 ? -11.477 -3.774 0.965 1.00 84.62 70 ILE A O 1
ATOM 582 N N . LEU A 1 71 ? -10.133 -2.241 0.017 1.00 84.38 71 LEU A N 1
ATOM 583 C CA . LEU A 1 71 ? -10.553 -1.111 0.853 1.00 84.38 71 LEU A CA 1
ATOM 584 C C . LEU A 1 71 ? -11.981 -0.646 0.557 1.00 84.38 71 LEU A C 1
ATOM 586 O O . LEU A 1 71 ? -12.730 -0.350 1.484 1.00 84.38 71 LEU A O 1
ATOM 590 N N . LEU A 1 72 ? -12.389 -0.593 -0.713 1.00 82.50 72 LEU A N 1
ATOM 591 C CA . LEU A 1 72 ? -13.729 -0.126 -1.082 1.00 82.50 72 LEU A CA 1
ATOM 592 C C . LEU A 1 72 ? -14.845 -1.011 -0.491 1.00 82.50 72 LEU A C 1
ATOM 594 O O . LEU A 1 72 ? -15.741 -0.465 0.157 1.00 82.50 72 LEU A O 1
ATOM 598 N N . PRO A 1 73 ? -14.806 -2.352 -0.616 1.00 83.00 73 PRO A N 1
ATOM 599 C CA . PRO A 1 73 ? -15.781 -3.222 0.028 1.00 83.00 73 PRO A CA 1
ATOM 600 C C . PRO A 1 73 ? -15.724 -3.156 1.549 1.00 83.00 73 PRO A C 1
ATOM 602 O O . PRO A 1 73 ? -16.776 -3.187 2.172 1.00 83.00 73 PRO A O 1
ATOM 605 N N . THR A 1 74 ? -14.543 -3.034 2.164 1.00 82.94 74 THR A N 1
ATOM 606 C CA . THR A 1 74 ? -14.447 -2.946 3.633 1.00 82.94 74 THR A CA 1
ATOM 607 C C . THR A 1 74 ? -15.041 -1.651 4.175 1.00 82.94 74 THR A C 1
ATOM 609 O O . THR A 1 74 ? -15.789 -1.708 5.148 1.00 82.94 74 THR A O 1
ATOM 612 N N . ILE A 1 75 ? -14.843 -0.520 3.492 1.00 82.50 75 ILE A N 1
ATOM 613 C CA . ILE A 1 75 ? -15.518 0.746 3.819 1.00 82.50 75 ILE A CA 1
ATOM 614 C C . ILE A 1 75 ? -17.040 0.610 3.673 1.00 82.50 75 ILE A C 1
ATOM 616 O O . ILE A 1 75 ? -17.792 1.079 4.527 1.00 82.50 75 ILE A O 1
ATOM 620 N N . LEU A 1 76 ? -17.518 -0.027 2.597 1.00 82.00 76 LEU A N 1
ATOM 621 C CA . LEU A 1 76 ? -18.953 -0.225 2.367 1.00 82.00 76 LEU A CA 1
ATOM 622 C C . LEU A 1 76 ? -19.571 -1.166 3.411 1.00 82.00 76 LEU A C 1
ATOM 624 O O . LEU A 1 76 ? -20.630 -0.862 3.959 1.00 82.00 76 LEU A O 1
ATOM 628 N N . LEU A 1 77 ? -18.902 -2.276 3.722 1.00 83.00 77 LEU A N 1
ATOM 629 C CA . LEU A 1 77 ? -19.329 -3.225 4.748 1.00 83.00 77 LEU A CA 1
ATOM 630 C C . LEU A 1 77 ? -19.369 -2.568 6.128 1.00 83.00 77 LEU A C 1
ATOM 632 O O . LEU A 1 77 ? -20.341 -2.748 6.858 1.00 83.00 77 LEU A O 1
ATOM 636 N N . GLU A 1 78 ? -18.373 -1.752 6.465 1.00 79.50 78 GLU A N 1
ATOM 637 C CA . GLU A 1 78 ? -18.352 -1.005 7.721 1.00 79.50 78 GLU A CA 1
ATOM 638 C C . GLU A 1 78 ? -19.446 0.066 7.786 1.00 79.50 78 GLU A C 1
ATOM 640 O O . GLU A 1 78 ? -20.072 0.255 8.824 1.00 79.50 78 GLU A O 1
ATOM 645 N N . LYS A 1 79 ? -19.754 0.729 6.670 1.00 80.38 79 LYS A N 1
ATOM 646 C CA . LYS A 1 79 ? -20.821 1.735 6.635 1.00 80.38 79 LYS A CA 1
ATOM 647 C C . LYS A 1 79 ? -22.220 1.132 6.800 1.00 80.38 79 LYS A C 1
ATOM 649 O O . LYS A 1 79 ? -23.068 1.760 7.433 1.00 80.38 79 LYS A O 1
ATOM 654 N N . TYR A 1 80 ? -22.484 -0.022 6.187 1.00 81.88 80 TYR A N 1
ATOM 655 C CA . TYR A 1 80 ? -23.846 -0.561 6.068 1.00 81.88 80 TYR A CA 1
ATOM 656 C C . TYR A 1 80 ? -24.141 -1.767 6.966 1.00 81.88 80 TYR A C 1
ATOM 658 O O . TYR A 1 80 ? -25.306 -1.986 7.290 1.00 81.88 80 TYR A O 1
ATOM 666 N N . PHE A 1 81 ? -23.131 -2.544 7.372 1.00 76.81 81 PHE A N 1
ATOM 667 C CA . PHE A 1 81 ? -23.347 -3.858 7.993 1.00 76.81 81 PHE A CA 1
ATOM 668 C C . PHE A 1 81 ? -22.602 -4.071 9.315 1.00 76.81 81 PHE A C 1
ATOM 670 O O . PHE A 1 81 ? -23.114 -4.774 10.185 1.00 76.81 81 PHE A O 1
ATOM 677 N N . ILE A 1 82 ? -21.418 -3.484 9.496 1.00 70.38 82 ILE A N 1
ATOM 678 C CA . ILE A 1 82 ? -20.572 -3.740 10.670 1.00 70.38 82 ILE A CA 1
ATOM 679 C C . ILE A 1 82 ? -20.629 -2.530 11.604 1.00 70.38 82 ILE A C 1
ATOM 681 O O . ILE A 1 82 ? -20.155 -1.451 11.262 1.00 70.38 82 ILE A O 1
ATOM 685 N N . LYS A 1 83 ? -21.177 -2.698 12.815 1.00 62.31 83 LYS A N 1
ATOM 686 C CA . LYS A 1 83 ? -20.987 -1.692 13.870 1.00 62.31 83 LYS A CA 1
ATOM 687 C C . LYS A 1 83 ? -19.498 -1.664 14.240 1.00 62.31 83 LYS A C 1
ATOM 689 O O . LYS A 1 83 ? -18.933 -2.733 14.461 1.00 62.31 83 LYS A O 1
ATOM 694 N N . PRO A 1 84 ? -18.863 -0.482 14.325 1.00 59.22 84 PRO A N 1
ATOM 695 C CA . PRO A 1 84 ? -17.481 -0.386 14.766 1.00 59.22 84 PRO A CA 1
ATOM 696 C C . PRO A 1 84 ? -17.355 -1.045 16.140 1.00 59.22 84 PRO A C 1
ATOM 698 O O . PRO A 1 84 ? -18.069 -0.679 17.075 1.00 59.22 84 PRO A O 1
ATOM 701 N N . ASP A 1 85 ? -16.486 -2.046 16.246 1.00 55.69 85 ASP A N 1
ATOM 702 C CA . ASP A 1 85 ? -16.326 -2.827 17.471 1.00 55.69 85 ASP A CA 1
ATOM 703 C C . ASP A 1 85 ? -15.523 -1.997 18.482 1.00 55.69 85 ASP A C 1
ATOM 705 O O . ASP A 1 85 ? -14.288 -2.003 18.513 1.00 55.69 85 ASP A O 1
ATOM 709 N N . TYR A 1 86 ? -16.232 -1.170 19.254 1.00 52.97 86 TYR A N 1
ATOM 710 C CA . TYR A 1 86 ? -15.629 -0.251 20.219 1.00 52.97 86 TYR A CA 1
ATOM 711 C C . TYR A 1 86 ? -15.147 -0.953 21.498 1.00 52.97 86 TYR A C 1
ATOM 713 O O . TYR A 1 86 ? -14.359 -0.353 22.235 1.00 52.97 86 TYR A O 1
ATOM 721 N N . GLU A 1 87 ? -15.594 -2.190 21.750 1.00 46.84 87 GLU A N 1
ATOM 722 C CA . GLU A 1 87 ? -15.391 -2.905 23.018 1.00 46.84 87 GLU A CA 1
ATOM 723 C C . GLU A 1 87 ? -14.303 -3.990 22.962 1.00 46.84 87 GLU A C 1
ATOM 725 O O . GLU A 1 87 ? -13.622 -4.202 23.963 1.00 46.84 87 GLU A O 1
ATOM 730 N N . LEU A 1 88 ? -14.063 -4.641 21.815 1.00 44.88 88 LEU A N 1
ATOM 731 C CA . LEU A 1 88 ? -13.273 -5.884 21.796 1.00 44.88 88 LEU A CA 1
ATOM 732 C C . LEU A 1 88 ? -11.767 -5.738 21.543 1.00 44.88 88 LEU A C 1
ATOM 734 O O . LEU A 1 88 ? -11.031 -6.720 21.616 1.00 44.88 88 LEU A O 1
ATOM 738 N N . ILE A 1 89 ? -11.266 -4.540 21.242 1.00 49.59 89 ILE A N 1
ATOM 739 C CA . ILE A 1 89 ? -9.847 -4.360 20.909 1.00 49.59 89 ILE A CA 1
ATOM 740 C C . ILE A 1 89 ? -9.253 -3.324 21.853 1.00 49.59 89 ILE A C 1
ATOM 742 O O . ILE A 1 89 ? -8.965 -2.182 21.495 1.00 49.59 89 ILE A O 1
ATOM 746 N N . THR A 1 90 ? -9.010 -3.757 23.091 1.00 49.19 90 THR A N 1
ATOM 747 C CA . THR A 1 90 ? -7.964 -3.180 23.939 1.00 49.19 90 THR A CA 1
ATOM 748 C C . THR A 1 90 ? -6.608 -3.518 23.321 1.00 49.19 90 THR A C 1
ATOM 750 O O . THR A 1 90 ? -5.831 -4.317 23.841 1.00 49.19 90 THR A O 1
ATOM 753 N N . SER A 1 91 ? -6.325 -2.936 22.158 1.00 55.78 91 SER A N 1
ATOM 754 C CA . SER A 1 91 ? -4.988 -2.896 21.580 1.00 55.78 91 SER A CA 1
ATOM 755 C C . SER A 1 91 ? -4.069 -2.316 22.650 1.00 55.78 91 SER A C 1
ATOM 757 O O . SER A 1 91 ? -4.274 -1.182 23.094 1.00 55.78 91 SER A O 1
ATOM 759 N N . THR A 1 92 ? -3.086 -3.092 23.102 1.00 67.44 92 THR A N 1
ATOM 760 C CA . THR A 1 92 ? -2.094 -2.600 24.061 1.00 67.44 92 THR A CA 1
ATOM 761 C C . THR A 1 92 ? -1.473 -1.295 23.537 1.00 67.44 92 THR A C 1
ATOM 763 O O . THR A 1 92 ? -1.380 -1.106 22.320 1.00 67.44 92 THR A O 1
ATOM 766 N N . PRO A 1 93 ? -0.986 -0.389 24.404 1.00 69.75 93 PRO A N 1
ATOM 767 C CA . PRO A 1 93 ? -0.400 0.884 23.966 1.00 69.75 93 PRO A CA 1
ATOM 768 C C . PRO A 1 93 ? 0.735 0.723 22.940 1.00 69.75 93 PRO A C 1
ATOM 770 O O . PRO A 1 93 ? 1.030 1.640 22.179 1.00 69.75 93 PRO A O 1
ATOM 773 N N . ARG A 1 94 ? 1.390 -0.447 22.924 1.00 74.25 94 ARG A N 1
ATOM 774 C CA . ARG A 1 94 ? 2.399 -0.823 21.926 1.00 74.25 94 ARG A CA 1
ATOM 775 C C . ARG A 1 94 ? 1.771 -1.232 20.588 1.00 74.25 94 ARG A C 1
ATOM 777 O O . ARG A 1 94 ? 2.260 -0.785 19.558 1.00 74.25 94 ARG A O 1
ATOM 784 N N . GLY A 1 95 ? 0.683 -2.005 20.599 1.00 73.19 95 GLY A N 1
ATOM 785 C CA . GLY A 1 95 ? -0.061 -2.384 19.392 1.00 73.19 95 GLY A CA 1
ATOM 786 C C . GLY A 1 95 ? -0.621 -1.176 18.638 1.00 73.19 95 GLY A C 1
ATOM 787 O O . GLY A 1 95 ? -0.406 -1.059 17.438 1.00 73.19 95 GLY A O 1
ATOM 788 N N . GLN A 1 96 ? -1.208 -0.207 19.350 1.00 72.81 96 GLN A N 1
ATOM 789 C CA . GLN A 1 96 ? -1.719 1.029 18.729 1.00 72.81 96 GLN A CA 1
ATOM 790 C C . GLN A 1 96 ? -0.625 1.840 18.032 1.00 72.81 96 GLN A C 1
ATOM 792 O O . GLN A 1 96 ? -0.846 2.405 16.964 1.00 72.81 96 GLN A O 1
ATOM 797 N N . LYS A 1 97 ? 0.570 1.906 18.633 1.00 75.69 97 LYS A N 1
ATOM 798 C CA . LYS A 1 97 ? 1.713 2.599 18.027 1.00 75.69 97 LYS A CA 1
ATOM 799 C C . LYS A 1 97 ? 2.181 1.909 16.749 1.00 75.69 97 LYS A C 1
ATOM 801 O O . LYS A 1 97 ? 2.535 2.603 15.802 1.00 75.69 97 LYS A O 1
ATOM 806 N N . LEU A 1 98 ? 2.183 0.575 16.725 1.00 75.19 98 LEU A N 1
ATOM 807 C CA . LEU A 1 98 ? 2.536 -0.195 15.531 1.00 75.19 98 LEU A CA 1
ATOM 808 C C . LEU A 1 98 ? 1.508 0.010 14.419 1.00 75.19 98 LEU A C 1
ATOM 810 O O . LEU A 1 98 ? 1.904 0.335 13.308 1.00 75.19 98 LEU A O 1
ATOM 814 N N . GLU A 1 99 ? 0.212 -0.072 14.726 1.00 74.00 99 GLU A N 1
ATOM 815 C CA . GLU A 1 99 ? -0.853 0.205 13.752 1.00 74.00 99 GLU A CA 1
ATOM 816 C C . GLU A 1 99 ? -0.746 1.622 13.183 1.00 74.00 99 GLU A C 1
ATOM 818 O O . GLU A 1 99 ? -0.785 1.803 11.969 1.00 74.00 99 GLU A O 1
ATOM 823 N N . GLN A 1 100 ? -0.532 2.632 14.033 1.00 78.19 100 GLN A N 1
ATOM 824 C CA . GLN A 1 100 ? -0.307 3.999 13.563 1.00 78.19 100 GLN A CA 1
ATOM 825 C C . GLN A 1 100 ? 0.895 4.102 12.628 1.00 78.19 100 GLN A C 1
ATOM 827 O O . GLN A 1 100 ? 0.808 4.763 11.596 1.00 78.19 100 GLN A O 1
ATOM 832 N N . LEU A 1 101 ? 2.010 3.467 12.983 1.00 80.19 101 LEU A N 1
ATOM 833 C CA . LEU A 1 101 ? 3.220 3.494 12.173 1.00 80.19 101 LEU A CA 1
ATOM 834 C C . LEU A 1 101 ? 2.998 2.798 10.823 1.00 80.19 101 LEU A C 1
ATOM 836 O O . LEU A 1 101 ? 3.411 3.332 9.795 1.00 80.19 101 LEU A O 1
ATOM 840 N N . SER A 1 102 ? 2.279 1.674 10.812 1.00 78.38 102 SER A N 1
ATOM 841 C CA . SER A 1 102 ? 1.880 0.978 9.588 1.00 78.38 102 SER A CA 1
ATOM 842 C C . SER A 1 102 ? 0.994 1.851 8.698 1.00 78.38 102 SER A C 1
ATOM 844 O O . SER A 1 102 ? 1.274 2.001 7.512 1.00 78.38 102 SER A O 1
ATOM 846 N N . ILE A 1 103 ? -0.021 2.503 9.267 1.00 79.31 103 ILE A N 1
ATOM 847 C CA . ILE A 1 103 ? -0.913 3.406 8.526 1.00 79.31 103 ILE A CA 1
ATOM 848 C C . ILE A 1 103 ? -0.120 4.580 7.937 1.00 79.31 103 ILE A C 1
ATOM 850 O O . ILE A 1 103 ? -0.289 4.909 6.765 1.00 79.31 103 ILE A O 1
ATOM 854 N N . ILE A 1 104 ? 0.768 5.203 8.720 1.00 81.88 104 ILE A N 1
ATOM 855 C CA . ILE A 1 104 ? 1.591 6.329 8.254 1.00 81.88 104 ILE A CA 1
ATOM 856 C C . ILE A 1 104 ? 2.479 5.898 7.084 1.00 81.88 104 ILE A C 1
ATOM 858 O O . ILE A 1 104 ? 2.491 6.569 6.051 1.00 81.88 104 ILE A O 1
ATOM 862 N N . LEU A 1 105 ? 3.187 4.772 7.215 1.00 79.31 105 LEU A N 1
ATOM 863 C CA . LEU A 1 105 ? 4.043 4.245 6.151 1.00 79.31 105 LEU A CA 1
ATOM 864 C C . LEU A 1 105 ? 3.254 3.956 4.873 1.00 79.31 105 LEU A C 1
ATOM 866 O O . LEU A 1 105 ? 3.710 4.298 3.783 1.00 79.31 105 LEU A O 1
ATOM 870 N N . GLN A 1 106 ? 2.056 3.389 4.992 1.00 78.81 106 GLN A N 1
ATOM 871 C CA . GLN A 1 106 ? 1.203 3.132 3.837 1.00 78.81 106 GLN A CA 1
ATOM 872 C C . GLN A 1 106 ? 0.687 4.390 3.163 1.00 78.81 106 GLN A C 1
ATOM 874 O O . GLN A 1 106 ? 0.651 4.434 1.937 1.00 78.81 106 GLN A O 1
ATOM 879 N N . VAL A 1 107 ? 0.279 5.405 3.930 1.00 78.50 107 VAL A N 1
ATOM 880 C CA . VAL A 1 107 ? -0.155 6.687 3.359 1.00 78.50 107 VAL A CA 1
ATOM 881 C C . VAL A 1 107 ? 0.998 7.322 2.593 1.00 78.50 107 VAL A C 1
ATOM 883 O O . VAL A 1 107 ? 0.811 7.751 1.456 1.00 78.50 107 VAL A O 1
ATOM 886 N N . ILE A 1 108 ? 2.199 7.324 3.177 1.00 80.38 108 ILE A N 1
ATOM 887 C CA . ILE A 1 108 ? 3.406 7.826 2.516 1.00 80.38 108 ILE A CA 1
ATOM 888 C C . ILE A 1 108 ? 3.650 7.054 1.213 1.00 80.38 108 ILE A C 1
ATOM 890 O O . ILE A 1 108 ? 3.784 7.670 0.155 1.00 80.38 108 ILE A O 1
ATOM 894 N N . PHE A 1 109 ? 3.645 5.720 1.260 1.00 76.75 109 PHE A N 1
ATOM 895 C CA . PHE A 1 109 ? 3.867 4.883 0.081 1.00 76.75 109 PHE A CA 1
ATOM 896 C C . PHE A 1 109 ? 2.799 5.091 -1.004 1.00 76.75 109 PHE A C 1
ATOM 898 O O . PHE A 1 109 ? 3.132 5.194 -2.186 1.00 76.75 109 PHE A O 1
ATOM 905 N N . LEU A 1 110 ? 1.526 5.210 -0.618 1.00 75.31 110 LEU A N 1
ATOM 906 C CA . LEU A 1 110 ? 0.418 5.482 -1.532 1.00 75.31 110 LEU A CA 1
ATOM 907 C C . LEU A 1 110 ? 0.600 6.835 -2.231 1.00 75.31 110 LEU A C 1
ATOM 909 O O . LEU A 1 110 ? 0.452 6.909 -3.448 1.00 75.31 110 LEU A O 1
ATOM 913 N N . ILE A 1 111 ? 0.965 7.885 -1.488 1.00 77.75 111 ILE A N 1
ATOM 914 C CA . ILE A 1 111 ? 1.226 9.217 -2.052 1.00 77.75 111 ILE A CA 1
ATOM 915 C C . ILE A 1 111 ? 2.385 9.155 -3.053 1.00 77.75 111 ILE A C 1
ATOM 917 O O . ILE A 1 111 ? 2.232 9.621 -4.183 1.00 77.75 111 ILE A O 1
ATOM 921 N N . PHE A 1 112 ? 3.515 8.545 -2.679 1.00 78.88 112 PHE A N 1
ATOM 922 C CA . PHE A 1 112 ? 4.656 8.385 -3.589 1.00 78.88 112 PHE A CA 1
ATOM 923 C C . PHE A 1 112 ? 4.277 7.613 -4.853 1.00 78.88 112 PHE A C 1
ATOM 925 O O . PHE A 1 112 ? 4.647 8.014 -5.956 1.00 78.88 112 PHE A O 1
ATOM 932 N N . SER A 1 113 ? 3.491 6.549 -4.704 1.00 70.25 113 SER A N 1
ATOM 933 C CA . SER A 1 113 ? 3.044 5.730 -5.828 1.00 70.25 113 SER A CA 1
ATOM 934 C C . SER A 1 113 ? 2.092 6.485 -6.761 1.00 70.25 113 SER A C 1
ATOM 936 O O . SER A 1 113 ? 2.204 6.361 -7.979 1.00 70.25 113 SER A O 1
ATOM 938 N N . LEU A 1 114 ? 1.190 7.311 -6.219 1.00 74.44 114 LEU A N 1
ATOM 939 C CA . LEU A 1 114 ? 0.294 8.159 -7.013 1.00 74.44 114 LEU A CA 1
ATOM 940 C C . LEU A 1 114 ? 1.058 9.246 -7.777 1.00 74.44 114 LEU A C 1
ATOM 942 O O . LEU A 1 114 ? 0.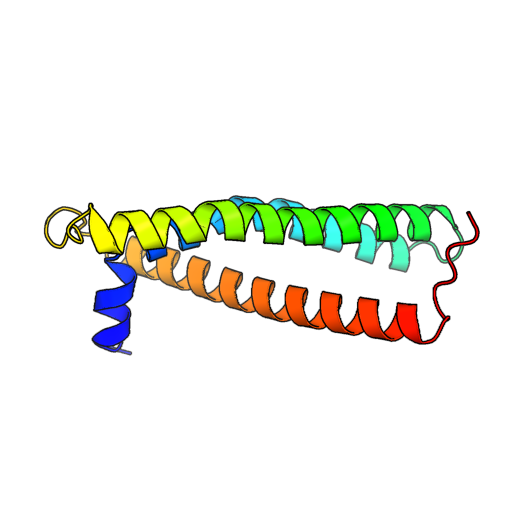775 9.476 -8.953 1.00 74.44 114 LEU A O 1
ATOM 946 N N . ILE A 1 115 ? 2.045 9.886 -7.141 1.00 79.50 115 ILE A N 1
ATOM 947 C CA . ILE A 1 115 ? 2.922 10.861 -7.807 1.00 79.50 115 ILE A CA 1
ATOM 948 C C . ILE A 1 115 ? 3.697 10.179 -8.937 1.00 79.50 115 ILE A C 1
ATOM 950 O O . ILE A 1 115 ? 3.734 10.694 -10.053 1.00 79.50 115 ILE A O 1
ATOM 954 N N . TYR A 1 116 ? 4.272 9.002 -8.676 1.00 74.44 116 TYR A N 1
ATOM 955 C CA . TYR A 1 116 ? 4.980 8.223 -9.690 1.00 74.44 116 TYR A CA 1
ATOM 956 C C . TYR A 1 116 ? 4.080 7.881 -10.887 1.00 74.44 116 TYR A C 1
ATOM 958 O O . TYR A 1 116 ? 4.492 8.078 -12.030 1.00 74.44 116 TYR A O 1
ATOM 966 N N . LEU A 1 117 ? 2.844 7.434 -10.637 1.00 70.50 117 LEU A N 1
ATOM 967 C CA . LEU A 1 117 ? 1.862 7.128 -11.681 1.00 70.50 117 LEU A CA 1
ATOM 968 C C . LEU A 1 117 ? 1.498 8.370 -12.515 1.00 70.50 117 LEU A C 1
ATOM 970 O O . LEU A 1 117 ? 1.427 8.305 -13.739 1.00 70.50 117 LEU A O 1
ATOM 974 N N . LEU A 1 118 ? 1.294 9.524 -11.875 1.00 76.56 118 LEU A N 1
ATOM 975 C CA . LEU A 1 118 ? 1.033 10.777 -12.590 1.00 76.56 118 LEU A CA 1
ATOM 976 C C . LEU A 1 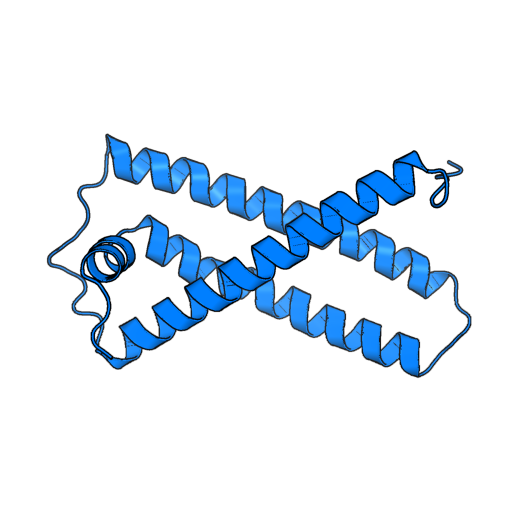118 ? 2.221 11.176 -13.471 1.00 76.56 118 LEU A C 1
ATOM 978 O O . LEU A 1 118 ? 2.034 11.500 -14.645 1.00 76.56 118 LEU A O 1
ATOM 982 N N . CYS A 1 119 ? 3.441 11.102 -12.935 1.00 76.62 119 CYS A N 1
ATOM 983 C CA . CYS A 1 119 ? 4.661 11.377 -13.689 1.00 76.62 119 CYS A CA 1
ATOM 984 C C . CYS A 1 119 ? 4.818 10.426 -14.883 1.00 76.62 119 CYS A C 1
ATOM 986 O O . CYS A 1 119 ? 5.133 10.883 -15.981 1.00 76.62 119 CYS A O 1
ATOM 988 N N . SER A 1 120 ? 4.566 9.126 -14.709 1.00 67.81 120 SER A N 1
ATOM 989 C CA . SER A 1 120 ? 4.697 8.149 -15.796 1.00 67.81 120 SER A CA 1
ATOM 990 C C . SER A 1 120 ? 3.677 8.388 -16.915 1.00 67.81 120 SER A C 1
ATOM 992 O O . SER A 1 120 ? 4.047 8.346 -18.089 1.00 67.81 120 SER A O 1
ATOM 994 N N . ILE A 1 121 ? 2.430 8.743 -16.579 1.00 74.50 121 ILE A N 1
ATOM 995 C CA . ILE A 1 121 ? 1.395 9.119 -17.558 1.00 74.50 121 ILE A CA 1
ATOM 996 C C . ILE A 1 121 ? 1.804 10.372 -18.346 1.00 74.50 121 ILE A C 1
ATOM 998 O O . ILE A 1 121 ? 1.617 10.421 -19.565 1.00 74.50 121 ILE A O 1
ATOM 1002 N N . ILE A 1 122 ? 2.361 11.385 -17.674 1.00 77.19 122 ILE A N 1
ATOM 1003 C CA . ILE A 1 122 ? 2.832 12.618 -18.326 1.00 77.19 122 ILE A CA 1
ATOM 1004 C C . ILE A 1 122 ? 3.983 12.305 -19.288 1.00 77.19 122 ILE A C 1
ATOM 1006 O O . ILE A 1 122 ? 3.923 12.695 -20.454 1.00 77.19 122 ILE A O 1
ATOM 1010 N N . LEU A 1 123 ? 4.992 11.554 -18.838 1.00 72.56 123 LEU A N 1
ATOM 1011 C CA . LEU A 1 123 ? 6.145 11.177 -19.663 1.00 72.56 123 LEU A CA 1
ATOM 1012 C C . LEU A 1 123 ? 5.738 10.324 -20.875 1.00 72.56 123 LEU A C 1
ATOM 1014 O O . LEU A 1 123 ? 6.286 10.503 -21.964 1.00 72.56 123 LEU A O 1
ATOM 1018 N N . TYR A 1 124 ? 4.750 9.440 -20.710 1.00 69.75 124 TYR A N 1
ATOM 1019 C CA . TYR A 1 124 ? 4.164 8.679 -21.813 1.00 69.75 124 TYR A CA 1
ATOM 1020 C C . TYR A 1 124 ? 3.475 9.594 -22.833 1.00 69.75 124 TYR A C 1
ATOM 1022 O O . TYR A 1 124 ? 3.763 9.516 -24.027 1.00 69.75 124 TYR A O 1
ATOM 1030 N N . LYS A 1 125 ? 2.627 10.530 -22.379 1.00 73.75 125 LYS A N 1
ATOM 1031 C CA . LYS A 1 125 ? 1.974 11.511 -23.267 1.00 73.75 125 LYS A CA 1
ATOM 1032 C C . LYS A 1 125 ? 2.967 12.405 -24.012 1.00 73.75 125 LYS A C 1
ATOM 1034 O O . LYS A 1 125 ? 2.684 12.801 -25.138 1.00 73.75 125 LYS A O 1
ATOM 1039 N N . MET A 1 126 ? 4.112 12.714 -23.407 1.00 77.00 126 MET A N 1
ATOM 1040 C CA . MET A 1 126 ? 5.185 13.491 -24.040 1.00 77.00 126 MET A CA 1
ATOM 1041 C C . MET A 1 126 ? 5.978 12.696 -25.093 1.00 77.00 126 MET A C 1
ATOM 1043 O O . MET A 1 126 ? 6.872 13.255 -25.721 1.00 77.00 126 MET A O 1
ATOM 1047 N N . GLY A 1 127 ? 5.674 11.409 -25.302 1.00 63.84 127 GLY A N 1
ATOM 1048 C CA . GLY A 1 127 ? 6.335 10.576 -26.308 1.00 63.84 127 GLY A CA 1
ATOM 1049 C C . GLY A 1 127 ? 7.771 10.184 -25.954 1.00 63.84 127 GLY A C 1
ATOM 1050 O O . GLY A 1 127 ? 8.487 9.688 -26.818 1.00 63.84 127 GLY A O 1
ATOM 1051 N N . ILE A 1 128 ? 8.191 10.392 -24.700 1.00 60.06 128 ILE A N 1
ATOM 1052 C CA . ILE A 1 128 ? 9.517 9.988 -24.200 1.00 60.06 128 ILE A CA 1
ATOM 1053 C C . ILE A 1 128 ? 9.577 8.461 -24.059 1.00 60.06 128 ILE A C 1
ATOM 1055 O O . ILE A 1 128 ? 10.598 7.845 -24.347 1.00 60.06 128 ILE A O 1
ATOM 1059 N N . TYR A 1 129 ? 8.455 7.844 -23.683 1.00 53.62 129 TYR A N 1
ATOM 1060 C CA . TYR A 1 129 ? 8.256 6.399 -23.727 1.00 53.62 129 TYR A CA 1
ATOM 1061 C C . TYR A 1 129 ? 7.362 6.054 -24.923 1.00 53.62 129 TYR A C 1
ATOM 1063 O O . TYR A 1 129 ? 6.141 5.982 -24.787 1.00 53.62 129 TYR A O 1
ATOM 1071 N N . LYS A 1 130 ? 7.946 5.869 -26.111 1.00 45.28 130 LYS A N 1
ATOM 1072 C CA . LYS A 1 130 ? 7.236 5.228 -27.227 1.00 45.28 130 LYS A CA 1
ATOM 1073 C C . LYS A 1 130 ? 7.266 3.716 -27.015 1.00 45.28 130 LYS A C 1
ATOM 1075 O O . LYS A 1 130 ? 8.337 3.120 -26.995 1.00 45.28 130 LYS A O 1
ATOM 1080 N N . PHE A 1 131 ? 6.093 3.110 -26.853 1.00 47.00 131 PHE A N 1
ATOM 1081 C CA . PHE A 1 131 ? 5.943 1.670 -27.047 1.00 47.00 131 PHE A CA 1
ATOM 1082 C C . PHE A 1 131 ? 5.936 1.424 -28.550 1.00 47.00 131 PHE A C 1
ATOM 1084 O O . PHE A 1 131 ? 4.909 1.592 -29.205 1.00 47.00 131 PHE A O 1
ATOM 1091 N N . GLU A 1 132 ? 7.098 1.099 -29.102 1.00 36.34 132 GLU A N 1
ATOM 1092 C CA . GLU A 1 132 ? 7.154 0.402 -30.381 1.00 36.34 132 GLU A CA 1
ATOM 1093 C C . GLU A 1 132 ? 6.734 -1.044 -30.088 1.00 36.34 132 GLU A C 1
ATOM 1095 O O . GLU A 1 132 ? 7.475 -1.797 -29.457 1.00 36.34 132 GLU A O 1
ATOM 1100 N N . PHE A 1 133 ? 5.475 -1.355 -30.407 1.00 36.41 133 PHE A N 1
ATOM 1101 C CA . PHE A 1 133 ? 4.971 -2.726 -30.481 1.00 36.41 133 PHE A CA 1
ATOM 1102 C C . PHE A 1 133 ? 5.433 -3.376 -31.783 1.00 36.41 133 PHE A C 1
ATOM 1104 O O . PHE A 1 133 ? 5.424 -2.666 -32.816 1.00 36.41 133 PHE A O 1
#